Protein AF-A0A9E4UNU3-F1 (afdb_monomer)

Nearest PDB structures (foldseek):
  6fdp-assembly1_A  TM=9.181E-01  e=8.695E-01  Homo sapiens
  5lyn-assembly1_B  TM=9.335E-01  e=9.810E-01  Saccharomyces cerevisiae
  6fd7-assembly1_A  TM=8.498E-01  e=6.055E-01  Homo sapiens
  1pc2-assembly1_A  TM=7.665E-01  e=3.482E+00  Homo sapiens
  6yxx-assembly1_BE  TM=7.794E-01  e=6.760E+00  Trypanosoma brucei brucei

Sequence (85 aa):
MASDRIQRQIERLLDEAEDAFDQGDWDRLSDRANRVLLLDAENSDALSFLTAAERALATTARAPTSQPATPTAALVSPTSFANGR

Structure (mmCIF, N/CA/C/O backbone):
data_AF-A0A9E4UNU3-F1
#
_entry.id   AF-A0A9E4UNU3-F1
#
loop_
_atom_site.group_PDB
_atom_site.id
_atom_site.type_symbol
_atom_site.label_atom_id
_atom_site.label_alt_id
_atom_site.label_comp_id
_atom_site.label_asym_id
_atom_site.label_entity_id
_atom_site.label_seq_id
_atom_site.pdbx_PDB_ins_code
_atom_site.Cartn_x
_atom_site.Cartn_y
_atom_site.Cartn_z
_atom_site.occupancy
_atom_site.B_iso_or_equiv
_atom_site.auth_seq_id
_atom_site.auth_comp_id
_atom_site.auth_asym_id
_atom_site.auth_atom_id
_atom_site.pdbx_PDB_model_num
ATOM 1 N N . MET A 1 1 ? 14.862 4.378 -22.771 1.00 59.09 1 MET A N 1
ATOM 2 C CA . MET A 1 1 ? 14.394 4.891 -21.468 1.00 59.09 1 MET A CA 1
ATOM 3 C C . MET A 1 1 ? 13.227 4.041 -20.962 1.00 59.09 1 MET A C 1
ATOM 5 O O . MET A 1 1 ? 12.082 4.467 -21.018 1.00 59.09 1 MET A O 1
ATOM 9 N N . ALA A 1 2 ? 13.482 2.786 -20.582 1.00 60.50 2 ALA A N 1
ATOM 10 C CA . ALA A 1 2 ? 12.438 1.898 -20.050 1.00 60.50 2 ALA A CA 1
ATOM 11 C C . ALA A 1 2 ? 12.275 2.077 -18.530 1.00 60.50 2 ALA A C 1
ATOM 13 O O . ALA A 1 2 ? 11.151 2.037 -18.036 1.00 60.50 2 ALA A O 1
ATOM 14 N N . SER A 1 3 ? 13.373 2.378 -17.826 1.00 76.38 3 SER A N 1
ATOM 15 C CA . SER A 1 3 ? 13.392 2.616 -16.380 1.00 76.38 3 SER A CA 1
ATOM 16 C C . SER A 1 3 ? 12.506 3.790 -15.963 1.00 76.38 3 SER A C 1
ATOM 18 O O . SER A 1 3 ? 11.687 3.606 -15.079 1.00 76.38 3 SER A O 1
ATOM 20 N N . ASP A 1 4 ? 12.525 4.928 -16.668 1.00 85.62 4 ASP A N 1
ATOM 21 C CA . ASP A 1 4 ? 11.663 6.082 -16.332 1.00 85.62 4 ASP A CA 1
ATOM 22 C C . ASP A 1 4 ? 10.164 5.759 -16.409 1.00 85.62 4 ASP A C 1
ATOM 24 O O . ASP A 1 4 ? 9.340 6.344 -15.710 1.00 85.62 4 ASP A O 1
ATOM 28 N N . ARG A 1 5 ? 9.775 4.834 -17.295 1.00 87.69 5 ARG A N 1
ATOM 29 C CA . ARG A 1 5 ? 8.376 4.416 -17.413 1.00 87.69 5 ARG A CA 1
ATOM 30 C C . ARG A 1 5 ? 7.966 3.527 -16.243 1.00 87.69 5 ARG A C 1
ATOM 32 O O . ARG A 1 5 ? 6.843 3.668 -15.775 1.00 87.69 5 ARG A O 1
ATOM 39 N N . ILE A 1 6 ? 8.864 2.648 -15.802 1.00 89.00 6 ILE A N 1
ATOM 40 C CA . ILE A 1 6 ? 8.658 1.794 -14.628 1.00 89.00 6 ILE A CA 1
ATOM 41 C C . ILE A 1 6 ? 8.646 2.657 -13.361 1.00 89.00 6 ILE A C 1
ATOM 43 O O . ILE A 1 6 ? 7.709 2.547 -12.582 1.00 89.00 6 ILE A O 1
ATOM 47 N N . GLN A 1 7 ? 9.593 3.590 -13.224 1.00 89.50 7 GLN A N 1
ATOM 48 C CA . GLN A 1 7 ? 9.683 4.530 -12.104 1.00 89.50 7 GLN A CA 1
ATOM 49 C C . GLN A 1 7 ? 8.381 5.321 -11.929 1.00 89.50 7 GLN A C 1
ATOM 51 O O . GLN A 1 7 ? 7.775 5.280 -10.867 1.00 89.50 7 GLN A O 1
ATOM 56 N N . ARG A 1 8 ? 7.870 5.942 -13.003 1.00 92.19 8 ARG A N 1
ATOM 57 C CA . ARG A 1 8 ? 6.590 6.676 -12.959 1.00 92.19 8 ARG A CA 1
ATOM 58 C C . ARG A 1 8 ? 5.390 5.795 -12.623 1.00 92.19 8 ARG A C 1
ATOM 60 O O . ARG A 1 8 ? 4.376 6.286 -12.137 1.00 92.19 8 ARG A O 1
ATOM 67 N N . GLN A 1 9 ? 5.458 4.509 -12.957 1.00 92.62 9 GLN A N 1
ATOM 68 C CA . GLN A 1 9 ? 4.403 3.568 -12.605 1.00 92.62 9 GLN A CA 1
ATOM 69 C C . GLN A 1 9 ? 4.478 3.177 -11.128 1.00 92.62 9 GLN A C 1
ATOM 71 O O . GLN A 1 9 ? 3.429 3.039 -10.508 1.00 92.62 9 GLN A O 1
ATOM 76 N N . ILE A 1 10 ? 5.685 3.046 -10.572 1.00 93.81 10 ILE A N 1
ATOM 77 C CA . ILE A 1 10 ? 5.903 2.848 -9.137 1.00 93.81 10 ILE A CA 1
ATOM 78 C C . ILE A 1 10 ? 5.413 4.070 -8.359 1.00 93.81 10 ILE A C 1
ATOM 80 O O . ILE A 1 10 ? 4.597 3.899 -7.467 1.00 93.81 10 ILE A O 1
ATOM 84 N N . GLU A 1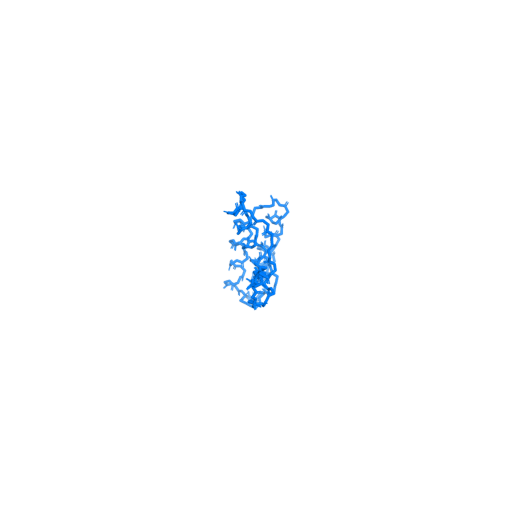 11 ? 5.820 5.283 -8.747 1.00 93.19 11 GLU A N 1
ATOM 85 C CA . GLU A 1 11 ? 5.377 6.536 -8.113 1.00 93.19 11 GLU A CA 1
ATOM 86 C C . GLU A 1 11 ? 3.846 6.621 -8.058 1.00 93.19 11 GLU A C 1
ATOM 88 O O . GLU A 1 11 ? 3.278 6.748 -6.983 1.00 93.19 11 GLU A O 1
ATOM 93 N N . ARG A 1 12 ? 3.158 6.393 -9.186 1.00 94.12 12 ARG A N 1
ATOM 94 C CA . ARG A 1 12 ? 1.686 6.372 -9.206 1.00 94.12 12 ARG A CA 1
ATOM 95 C C . ARG A 1 12 ? 1.089 5.314 -8.271 1.00 94.12 12 ARG A C 1
ATOM 97 O O . ARG A 1 12 ? 0.047 5.546 -7.670 1.00 94.12 12 ARG A O 1
ATOM 104 N N . LEU A 1 13 ? 1.684 4.123 -8.205 1.00 94.00 13 LEU A N 1
ATOM 105 C CA . LEU A 1 13 ? 1.192 3.063 -7.324 1.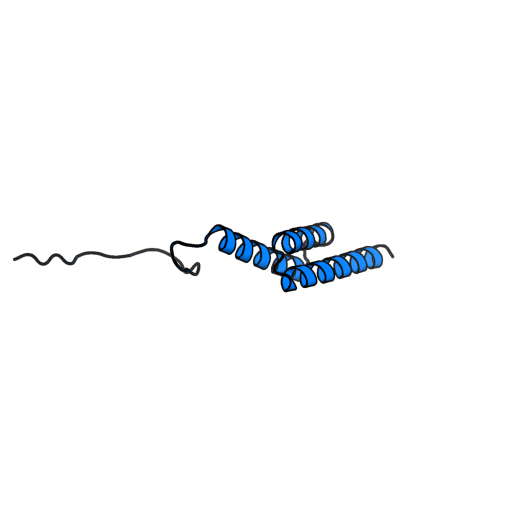00 94.00 13 LEU A CA 1
ATOM 106 C C . LEU A 1 13 ? 1.422 3.394 -5.845 1.00 94.00 13 LEU A C 1
ATOM 108 O O . LEU A 1 13 ? 0.607 2.979 -5.025 1.00 94.00 13 LEU A O 1
ATOM 112 N N . LEU A 1 14 ? 2.498 4.115 -5.521 1.00 93.25 14 LEU A N 1
ATOM 113 C CA . LEU A 1 14 ? 2.780 4.612 -4.176 1.00 93.25 14 LEU A CA 1
ATOM 114 C C . LEU A 1 14 ? 1.810 5.733 -3.784 1.00 93.25 14 LEU A C 1
ATOM 116 O O . LEU A 1 14 ? 1.264 5.666 -2.690 1.00 93.25 14 LEU A O 1
ATOM 120 N N . ASP A 1 15 ? 1.498 6.664 -4.690 1.00 94.81 15 ASP A N 1
ATOM 121 C CA . ASP A 1 15 ? 0.469 7.690 -4.455 1.00 94.81 15 ASP A CA 1
ATOM 122 C C . ASP A 1 15 ? -0.901 7.036 -4.167 1.00 94.81 15 ASP A C 1
ATOM 124 O O . ASP A 1 15 ? -1.576 7.353 -3.191 1.00 94.81 15 ASP A O 1
ATOM 128 N N . GLU A 1 16 ? -1.299 6.045 -4.977 1.00 94.19 16 GLU A N 1
ATOM 129 C CA . GLU A 1 16 ? -2.550 5.295 -4.770 1.00 94.19 16 GLU A CA 1
ATOM 130 C C . GLU A 1 16 ? -2.541 4.463 -3.471 1.00 94.19 16 GLU A C 1
ATOM 132 O O . GLU A 1 16 ? -3.602 4.183 -2.905 1.00 94.19 16 GLU A O 1
ATOM 137 N N . ALA A 1 17 ? -1.363 4.025 -3.018 1.00 93.81 17 ALA A N 1
ATOM 138 C CA . ALA A 1 17 ? -1.193 3.338 -1.744 1.00 93.81 17 ALA A CA 1
ATOM 139 C C . ALA A 1 17 ? -1.382 4.320 -0.578 1.00 93.81 17 ALA A C 1
ATOM 141 O O . ALA A 1 17 ? -2.141 4.024 0.341 1.00 93.81 17 ALA A O 1
ATOM 142 N N . GLU A 1 18 ? -0.772 5.501 -0.637 1.00 93.62 18 GLU A N 1
ATOM 143 C CA . GLU A 1 18 ? -0.932 6.550 0.374 1.00 93.62 18 GLU A CA 1
ATOM 144 C C . GLU A 1 18 ? -2.397 7.001 0.498 1.00 93.62 18 GLU A C 1
ATOM 146 O O . GLU A 1 18 ? -2.954 6.993 1.595 1.00 93.62 18 GLU A O 1
ATOM 151 N N . ASP A 1 19 ? -3.083 7.225 -0.626 1.00 94.88 19 ASP A N 1
ATOM 152 C CA . ASP A 1 19 ? -4.519 7.536 -0.639 1.00 94.88 19 ASP A CA 1
ATOM 153 C C . ASP A 1 19 ? -5.370 6.445 0.041 1.00 94.88 19 ASP A C 1
ATOM 155 O O . ASP A 1 19 ? -6.384 6.733 0.688 1.00 94.88 19 ASP A O 1
ATOM 159 N N . ALA A 1 20 ? -4.998 5.171 -0.131 1.00 93.25 20 ALA A N 1
ATOM 160 C CA . ALA A 1 20 ? -5.678 4.048 0.508 1.00 93.25 20 ALA A CA 1
ATOM 161 C C . ALA A 1 20 ? -5.379 3.983 2.013 1.00 93.25 20 ALA A C 1
ATOM 163 O O . ALA A 1 20 ? -6.279 3.677 2.797 1.00 93.25 20 ALA A O 1
ATOM 164 N N . PHE A 1 21 ? -4.147 4.302 2.419 1.00 91.44 21 PHE A N 1
ATOM 165 C CA . PHE A 1 21 ? -3.760 4.426 3.823 1.00 91.44 21 PHE A CA 1
ATOM 166 C C . PHE A 1 21 ? -4.591 5.506 4.526 1.00 91.44 21 PHE A C 1
ATOM 168 O O . PHE A 1 21 ? -5.173 5.236 5.578 1.00 91.44 21 PHE A O 1
ATOM 175 N N . ASP A 1 22 ? -4.731 6.681 3.910 1.00 92.50 22 ASP A N 1
ATOM 176 C CA . ASP A 1 22 ? -5.523 7.797 4.441 1.00 92.50 22 ASP A CA 1
ATOM 177 C C . ASP A 1 22 ? -7.015 7.459 4.564 1.00 92.50 22 ASP A C 1
ATOM 179 O O . ASP A 1 22 ? -7.691 7.878 5.507 1.00 92.50 22 ASP A O 1
ATOM 183 N N . GLN A 1 23 ? -7.536 6.653 3.639 1.00 91.38 23 GLN A N 1
ATOM 184 C CA . GLN A 1 23 ? -8.912 6.151 3.685 1.00 91.38 23 GLN A CA 1
ATOM 185 C C . GLN A 1 23 ? -9.103 4.981 4.664 1.00 91.38 23 GLN A C 1
ATOM 187 O O . GLN A 1 23 ? -10.242 4.591 4.932 1.00 91.38 23 GLN A O 1
ATOM 192 N N . GLY A 1 24 ? -8.019 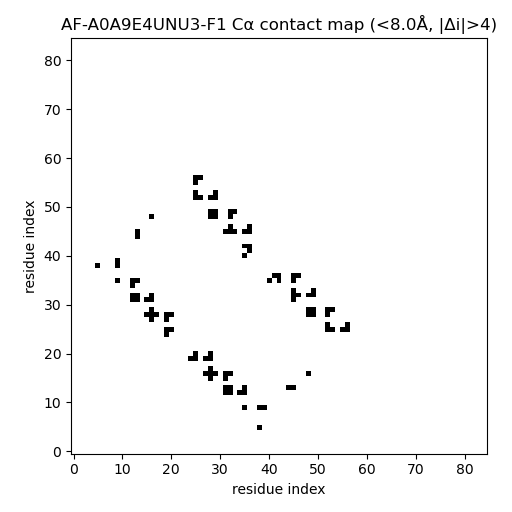4.410 5.200 1.00 90.25 24 GLY A N 1
ATOM 193 C CA . GLY A 1 24 ? -8.054 3.193 6.012 1.00 90.25 24 GLY A CA 1
ATOM 194 C C . GLY A 1 24 ? -8.449 1.941 5.219 1.00 90.25 24 GLY A C 1
ATOM 195 O O . GLY A 1 24 ? -8.930 0.970 5.805 1.00 90.25 24 GLY A O 1
ATOM 196 N N . ASP A 1 25 ? -8.277 1.959 3.896 1.00 93.62 25 ASP A N 1
ATOM 197 C CA . ASP A 1 25 ? -8.569 0.841 2.997 1.00 93.62 25 ASP A CA 1
ATOM 198 C C . ASP A 1 25 ? -7.342 -0.082 2.901 1.00 93.62 25 ASP A C 1
ATOM 200 O O . ASP A 1 25 ? -6.555 -0.061 1.950 1.00 93.62 25 ASP A O 1
ATOM 204 N N . TRP A 1 26 ? -7.148 -0.877 3.956 1.00 91.81 26 TRP A N 1
ATOM 205 C CA . TRP A 1 26 ? -5.976 -1.741 4.127 1.00 91.81 26 TRP A CA 1
ATOM 206 C C . TRP A 1 26 ? -5.870 -2.842 3.062 1.00 91.81 26 TRP A C 1
ATOM 208 O O . TRP A 1 26 ? -4.762 -3.220 2.679 1.00 91.81 26 TRP A O 1
ATOM 218 N N . ASP A 1 27 ? -7.001 -3.323 2.540 1.00 92.06 27 ASP A N 1
ATOM 219 C CA . ASP A 1 27 ? -7.033 -4.276 1.428 1.00 92.06 27 ASP A CA 1
ATOM 220 C C . ASP A 1 27 ? -6.428 -3.647 0.167 1.00 92.06 27 ASP A C 1
ATOM 222 O O . ASP A 1 27 ? -5.513 -4.218 -0.435 1.00 92.06 27 ASP A O 1
ATOM 226 N N . ARG A 1 28 ? -6.860 -2.428 -0.195 1.00 93.31 28 ARG A N 1
ATOM 227 C CA . ARG A 1 28 ? -6.277 -1.698 -1.332 1.00 93.31 28 ARG A CA 1
ATOM 228 C C . ARG A 1 28 ? -4.811 -1.350 -1.117 1.00 93.31 28 ARG A C 1
ATOM 230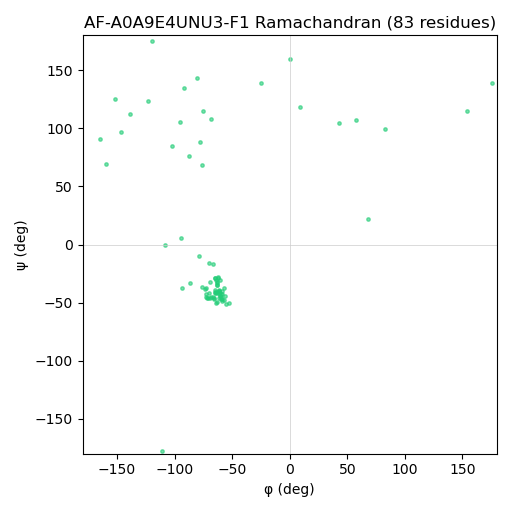 O O . ARG A 1 28 ? -4.031 -1.494 -2.060 1.00 93.31 28 ARG A O 1
ATOM 237 N N . LEU A 1 29 ? -4.435 -0.935 0.094 1.00 94.19 29 LEU A N 1
ATOM 238 C CA . LEU A 1 29 ? -3.046 -0.628 0.439 1.00 94.19 29 LEU A CA 1
ATOM 239 C C . LEU A 1 29 ? -2.133 -1.834 0.184 1.00 94.19 29 LEU A C 1
ATOM 241 O O . LEU A 1 29 ? -1.096 -1.704 -0.469 1.00 94.19 29 LEU A O 1
ATOM 245 N N . SER A 1 30 ? -2.547 -3.019 0.645 1.00 93.31 30 SER A N 1
ATOM 246 C CA . SER A 1 30 ? -1.780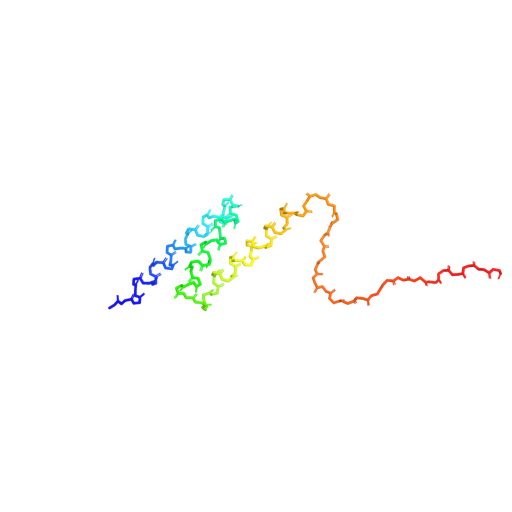 -4.255 0.461 1.00 93.31 30 SER A CA 1
ATOM 247 C C . SER A 1 30 ? -1.658 -4.662 -1.012 1.00 93.31 30 SER A C 1
ATOM 249 O O . SER A 1 30 ? -0.560 -5.005 -1.454 1.00 93.31 30 SER A O 1
ATOM 251 N N . ASP A 1 31 ? -2.734 -4.552 -1.805 1.00 94.88 31 ASP A N 1
ATOM 252 C CA . ASP A 1 31 ? -2.695 -4.834 -3.249 1.00 94.88 31 ASP A CA 1
ATOM 253 C C . ASP A 1 31 ? -1.723 -3.892 -3.972 1.00 94.88 31 ASP A C 1
ATOM 255 O O . ASP A 1 31 ? -0.944 -4.328 -4.825 1.00 94.88 31 ASP A O 1
ATOM 259 N N . ARG A 1 32 ? -1.721 -2.599 -3.618 1.00 94.12 32 ARG A N 1
ATOM 260 C CA . ARG A 1 32 ? -0.869 -1.607 -4.292 1.00 94.12 32 ARG A CA 1
ATOM 261 C C . ARG A 1 32 ? 0.592 -1.763 -3.918 1.00 94.12 32 ARG A C 1
ATOM 263 O O . ARG A 1 32 ? 1.424 -1.794 -4.824 1.00 94.12 32 ARG A O 1
ATOM 270 N N . ALA A 1 33 ? 0.889 -1.991 -2.643 1.00 94.06 33 ALA A N 1
ATOM 271 C CA . ALA A 1 33 ? 2.233 -2.334 -2.193 1.00 94.06 33 ALA A CA 1
ATOM 272 C C . ALA A 1 33 ? 2.777 -3.579 -2.919 1.00 94.06 33 ALA A C 1
ATOM 274 O O . ALA A 1 33 ? 3.895 -3.565 -3.429 1.00 94.06 33 ALA A O 1
ATOM 275 N N . ASN A 1 34 ? 1.968 -4.632 -3.065 1.00 94.06 34 ASN A N 1
ATOM 276 C CA . ASN A 1 34 ? 2.393 -5.861 -3.738 1.00 94.06 34 ASN A CA 1
ATOM 277 C C . ASN A 1 34 ? 2.698 -5.628 -5.233 1.00 94.06 34 ASN A C 1
ATOM 279 O O . ASN A 1 34 ? 3.697 -6.115 -5.762 1.00 94.06 34 ASN A O 1
ATOM 283 N N . ARG A 1 35 ? 1.891 -4.801 -5.914 1.00 94.31 35 ARG A N 1
ATOM 284 C CA . ARG A 1 35 ? 2.148 -4.380 -7.305 1.00 94.31 35 ARG A CA 1
ATOM 285 C C . ARG A 1 35 ? 3.433 -3.569 -7.462 1.00 94.31 35 ARG A C 1
ATOM 287 O O . ARG A 1 35 ? 4.081 -3.702 -8.497 1.00 94.31 35 ARG A O 1
ATOM 294 N N . VAL A 1 36 ? 3.798 -2.748 -6.475 1.00 93.75 36 VAL A N 1
ATOM 295 C CA . VAL A 1 36 ? 5.095 -2.056 -6.471 1.00 93.75 36 VAL A CA 1
ATOM 296 C C . VAL A 1 36 ? 6.227 -3.070 -6.338 1.00 93.75 36 VAL A C 1
ATOM 298 O O . VAL A 1 36 ? 7.137 -3.035 -7.155 1.00 93.75 36 VAL A O 1
ATOM 301 N N . LEU A 1 37 ? 6.126 -4.035 -5.417 1.00 92.62 37 LEU A N 1
ATOM 302 C CA . LEU A 1 37 ? 7.145 -5.080 -5.223 1.00 92.62 37 LEU A CA 1
ATOM 303 C C . LEU A 1 37 ? 7.339 -5.992 -6.445 1.00 92.62 37 LEU A C 1
ATOM 305 O O . LEU A 1 37 ? 8.435 -6.490 -6.687 1.00 92.62 37 LEU A O 1
ATOM 309 N N . LEU A 1 38 ? 6.291 -6.185 -7.250 1.00 92.56 38 LEU A N 1
ATOM 310 C CA . LEU A 1 38 ? 6.367 -6.870 -8.547 1.00 92.56 38 LEU A CA 1
ATOM 311 C C . LEU A 1 38 ? 7.231 -6.120 -9.576 1.00 92.56 38 LEU A C 1
ATOM 313 O O . LEU A 1 38 ? 7.783 -6.751 -10.478 1.00 92.56 38 LEU A O 1
ATOM 317 N N . LEU A 1 39 ? 7.315 -4.791 -9.473 1.00 90.00 39 LEU A N 1
ATOM 318 C CA . LEU A 1 39 ? 8.140 -3.941 -10.338 1.00 90.00 39 LEU A CA 1
ATOM 319 C C . LEU A 1 39 ? 9.524 -3.676 -9.729 1.00 90.00 39 LEU A C 1
ATOM 321 O O . LEU A 1 39 ? 10.507 -3.629 -10.466 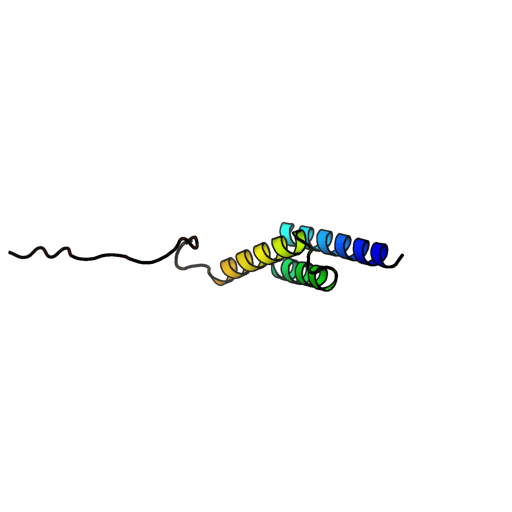1.00 90.00 39 LEU A O 1
ATOM 325 N N . ASP A 1 40 ? 9.584 -3.517 -8.408 1.00 89.94 40 ASP A N 1
ATOM 326 C CA . ASP A 1 40 ? 10.774 -3.234 -7.611 1.00 89.94 40 ASP A CA 1
ATOM 327 C C . ASP A 1 40 ? 10.662 -3.903 -6.231 1.00 89.94 40 ASP A C 1
ATOM 329 O O . ASP A 1 40 ? 10.055 -3.374 -5.298 1.00 89.94 40 ASP A O 1
ATOM 333 N N . ALA A 1 41 ? 11.263 -5.085 -6.103 1.00 89.25 41 ALA A N 1
ATOM 334 C CA . ALA A 1 41 ? 11.218 -5.881 -4.880 1.00 89.25 41 ALA A CA 1
ATOM 335 C C . ALA A 1 41 ? 12.034 -5.280 -3.718 1.00 89.25 41 ALA A C 1
ATOM 337 O O . ALA A 1 41 ? 11.851 -5.700 -2.576 1.00 89.25 41 A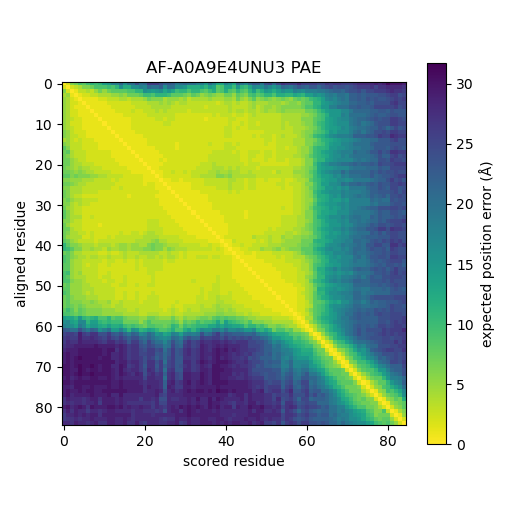LA A O 1
ATOM 338 N N . GLU A 1 42 ? 12.926 -4.323 -3.991 1.00 90.62 42 GLU A N 1
ATOM 339 C CA . GLU A 1 42 ? 13.756 -3.656 -2.979 1.00 90.62 42 GLU A CA 1
ATOM 340 C C . GLU A 1 42 ? 13.124 -2.342 -2.487 1.00 90.62 42 GLU A C 1
ATOM 342 O O . GLU A 1 42 ? 13.719 -1.625 -1.680 1.00 90.62 42 GLU A O 1
ATOM 347 N N . ASN A 1 43 ? 11.898 -2.038 -2.926 1.00 91.06 43 ASN A N 1
ATOM 348 C CA . ASN A 1 43 ? 11.206 -0.812 -2.567 1.00 91.06 43 ASN A CA 1
ATOM 349 C C . ASN A 1 43 ? 10.820 -0.782 -1.075 1.00 91.06 43 ASN A C 1
ATOM 351 O O . ASN A 1 43 ? 9.897 -1.468 -0.623 1.00 91.06 43 ASN A O 1
ATOM 355 N N . SER A 1 44 ? 11.520 0.051 -0.303 1.00 92.19 44 SER A N 1
ATOM 356 C CA . SER A 1 44 ? 11.324 0.194 1.144 1.00 92.19 44 SER A CA 1
ATOM 357 C C . SER A 1 44 ? 9.941 0.716 1.527 1.00 92.19 44 SER A C 1
ATOM 359 O O . SER A 1 44 ? 9.402 0.324 2.568 1.00 92.19 44 SER A O 1
ATOM 361 N N . ASP A 1 45 ? 9.358 1.581 0.699 1.00 90.38 45 ASP A N 1
ATOM 362 C CA . ASP A 1 45 ? 8.067 2.210 0.976 1.00 90.38 45 ASP A CA 1
ATOM 363 C C . ASP A 1 45 ? 6.948 1.176 0.839 1.00 90.38 45 ASP A C 1
ATOM 365 O O . ASP A 1 45 ? 6.139 0.999 1.751 1.00 90.38 45 ASP A O 1
ATOM 369 N N . ALA A 1 46 ? 6.975 0.383 -0.236 1.00 92.31 46 ALA A N 1
ATOM 370 C CA . ALA A 1 46 ? 6.037 -0.714 -0.448 1.00 92.31 46 ALA A CA 1
ATOM 371 C C . ALA A 1 46 ? 6.100 -1.773 0.667 1.00 92.31 46 ALA A C 1
ATOM 373 O O . ALA A 1 46 ? 5.059 -2.208 1.162 1.00 92.31 46 ALA A O 1
ATOM 374 N N . LEU A 1 47 ? 7.300 -2.154 1.123 1.00 93.94 47 LEU A N 1
ATOM 375 C CA . LEU A 1 47 ? 7.460 -3.077 2.259 1.00 93.94 47 LEU A CA 1
ATOM 376 C C . LEU A 1 47 ? 6.858 -2.508 3.555 1.00 93.94 47 LEU A C 1
ATOM 378 O O . LEU A 1 47 ? 6.222 -3.233 4.331 1.00 93.94 47 LEU A O 1
ATOM 382 N N . SER A 1 48 ? 7.034 -1.205 3.781 1.00 93.31 48 SER A N 1
ATOM 383 C CA . SER A 1 48 ? 6.494 -0.509 4.952 1.00 93.31 48 SER A CA 1
ATOM 384 C C . SER A 1 48 ? 4.965 -0.464 4.919 1.00 93.31 48 SER A C 1
ATOM 386 O O . SER A 1 48 ? 4.318 -0.802 5.915 1.00 93.31 48 SER A O 1
ATOM 388 N N . PHE A 1 49 ? 4.378 -0.136 3.765 1.00 91.62 49 PHE A N 1
ATOM 389 C CA . PHE A 1 49 ? 2.928 -0.126 3.568 1.00 91.62 49 PHE A CA 1
ATOM 390 C C . PHE A 1 49 ? 2.303 -1.512 3.707 1.00 91.62 49 PHE A C 1
ATOM 392 O O . PHE A 1 49 ? 1.269 -1.647 4.363 1.00 91.62 49 PHE A O 1
ATOM 399 N N . LEU A 1 50 ? 2.943 -2.553 3.168 1.00 92.88 50 LEU A N 1
ATOM 400 C CA . LEU A 1 50 ? 2.464 -3.928 3.306 1.00 92.88 50 LEU A CA 1
ATOM 401 C C . LEU A 1 50 ? 2.428 -4.355 4.780 1.00 92.88 50 LEU A C 1
ATOM 403 O O . LEU A 1 50 ? 1.413 -4.855 5.257 1.00 92.88 50 LEU A O 1
ATOM 407 N N . THR A 1 51 ? 3.494 -4.063 5.530 1.00 91.94 51 THR A N 1
ATOM 408 C CA . THR A 1 51 ? 3.563 -4.357 6.970 1.00 91.94 51 THR A CA 1
ATOM 409 C C . THR A 1 51 ? 2.478 -3.610 7.756 1.00 91.94 51 THR A C 1
ATOM 411 O O . THR A 1 51 ? 1.896 -4.153 8.700 1.00 91.94 51 THR A O 1
ATOM 414 N N . ALA A 1 52 ? 2.191 -2.357 7.387 1.00 90.38 52 ALA A N 1
ATOM 415 C CA . ALA A 1 52 ? 1.123 -1.573 8.001 1.00 90.38 52 ALA A CA 1
ATOM 416 C C . ALA A 1 52 ? -0.263 -2.169 7.702 1.00 90.38 52 ALA A C 1
ATOM 418 O O . ALA A 1 52 ? -1.046 -2.377 8.632 1.00 90.38 52 ALA A O 1
ATOM 419 N N . ALA A 1 53 ? -0.530 -2.513 6.437 1.00 92.12 53 ALA A N 1
ATOM 420 C CA . ALA A 1 53 ? -1.770 -3.151 6.006 1.00 92.12 53 ALA A CA 1
ATOM 421 C C . ALA A 1 53 ? -2.004 -4.484 6.726 1.00 92.12 53 ALA A C 1
ATOM 423 O O . ALA A 1 53 ? -3.070 -4.694 7.300 1.00 92.12 53 ALA A O 1
ATOM 424 N N . GLU A 1 54 ? -0.996 -5.358 6.780 1.00 90.12 54 GLU A N 1
ATOM 425 C CA . GLU A 1 54 ? -1.078 -6.647 7.473 1.00 90.12 54 GLU A CA 1
ATOM 426 C C . GLU A 1 54 ? -1.402 -6.478 8.960 1.00 90.12 54 GLU A C 1
ATOM 428 O O . GLU A 1 54 ? -2.248 -7.190 9.504 1.00 90.12 54 GLU A O 1
ATOM 433 N N . ARG A 1 55 ? -0.777 -5.504 9.631 1.00 88.44 55 ARG A N 1
ATOM 434 C CA . ARG A 1 55 ? -1.056 -5.202 11.043 1.00 88.44 55 ARG A CA 1
ATOM 435 C C . ARG A 1 55 ? -2.471 -4.690 11.263 1.00 88.44 55 ARG A C 1
A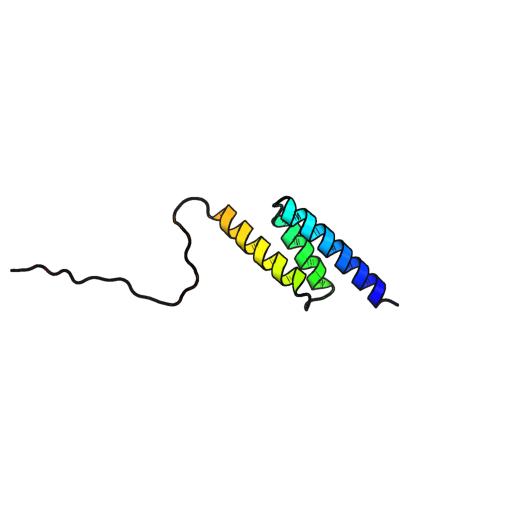TOM 437 O O . ARG A 1 55 ? -3.111 -5.074 12.248 1.00 88.44 55 ARG A O 1
ATOM 444 N N . ALA A 1 56 ? -2.956 -3.833 10.376 1.00 87.62 56 ALA A N 1
ATOM 445 C CA . ALA A 1 56 ? -4.302 -3.296 10.463 1.00 87.62 56 ALA A CA 1
ATOM 446 C C . ALA A 1 56 ? -5.357 -4.376 10.190 1.00 87.62 56 ALA A C 1
ATOM 448 O O . ALA A 1 56 ? -6.277 -4.543 10.991 1.00 87.62 56 ALA A O 1
ATOM 449 N N . LEU A 1 57 ? -5.175 -5.187 9.146 1.00 86.62 57 LEU A N 1
ATOM 450 C CA . LEU A 1 57 ? -6.038 -6.329 8.830 1.00 86.62 57 LEU A CA 1
ATOM 451 C C . LEU A 1 57 ? -6.038 -7.368 9.960 1.00 86.62 57 LEU A C 1
ATOM 453 O O . LEU A 1 57 ? -7.102 -7.835 10.370 1.00 86.62 57 LEU A O 1
ATOM 457 N N . ALA A 1 58 ? -4.872 -7.671 10.540 1.00 84.00 58 ALA A N 1
ATOM 458 C CA . ALA A 1 58 ? -4.763 -8.556 11.700 1.00 84.00 58 ALA A CA 1
ATOM 459 C C . ALA A 1 58 ? -5.472 -7.993 12.942 1.00 84.00 58 ALA A C 1
ATOM 461 O O . ALA A 1 58 ? -5.998 -8.757 13.749 1.00 84.00 58 ALA A O 1
ATOM 462 N N . THR A 1 59 ? -5.509 -6.668 13.103 1.00 77.44 59 THR A N 1
ATOM 463 C CA . THR A 1 59 ? -6.236 -6.004 14.196 1.00 77.44 59 THR A CA 1
ATOM 464 C C . THR A 1 59 ? -7.746 -6.059 13.968 1.00 77.44 59 THR A C 1
ATOM 466 O O . THR A 1 59 ? -8.485 -6.422 14.883 1.00 77.44 59 THR A O 1
ATOM 469 N N . THR A 1 60 ? -8.206 -5.776 12.746 1.00 68.69 60 THR A N 1
ATOM 470 C CA . THR A 1 60 ? -9.623 -5.845 12.354 1.00 68.69 60 THR A CA 1
ATOM 471 C C . THR A 1 60 ? -10.179 -7.260 12.497 1.00 68.69 60 THR A C 1
ATOM 473 O O . THR A 1 60 ? -11.274 -7.438 13.025 1.00 68.69 60 THR A O 1
ATOM 476 N N . ALA A 1 61 ? -9.402 -8.282 12.130 1.00 63.44 61 ALA A N 1
ATOM 477 C CA . ALA A 1 61 ? -9.777 -9.681 12.333 1.00 63.44 61 ALA A CA 1
ATOM 478 C C . ALA A 1 61 ? -9.837 -10.094 13.819 1.00 63.44 61 ALA A C 1
ATOM 480 O O . ALA A 1 61 ? -10.405 -11.138 14.142 1.00 63.44 61 ALA A O 1
ATOM 481 N N . ARG A 1 62 ? -9.245 -9.309 14.733 1.00 54.31 62 ARG A N 1
ATOM 482 C CA . ARG A 1 62 ? -9.007 -9.705 16.131 1.00 54.31 62 ARG A CA 1
ATOM 483 C C . ARG A 1 62 ? -9.885 -9.000 17.176 1.00 54.31 62 ARG A C 1
ATOM 485 O O . ARG A 1 62 ? -9.770 -9.314 18.361 1.00 54.31 62 ARG A O 1
ATOM 492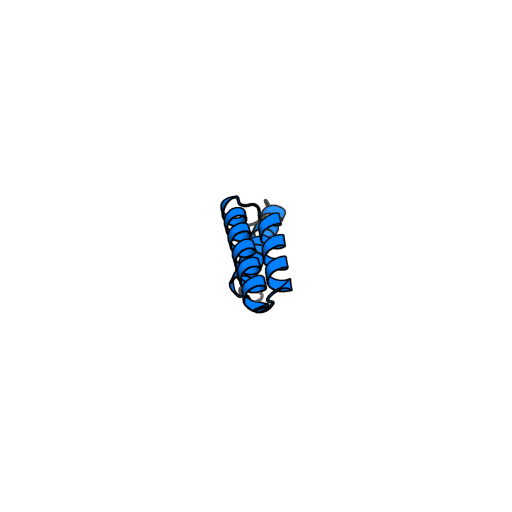 N N . ALA A 1 63 ? -10.793 -8.095 16.815 1.00 50.66 63 ALA A N 1
ATOM 493 C CA . ALA A 1 63 ? -11.602 -7.397 17.824 1.00 50.66 63 ALA A CA 1
ATOM 494 C C . ALA A 1 63 ? -12.958 -8.089 18.142 1.00 50.66 63 ALA A C 1
ATOM 496 O O . ALA A 1 63 ? -13.699 -8.377 17.205 1.00 50.66 63 ALA A O 1
ATOM 497 N N . PRO A 1 64 ? -13.378 -8.255 19.425 1.00 53.78 64 PRO A N 1
ATOM 498 C CA . PRO A 1 64 ? -12.617 -8.173 20.671 1.00 53.78 64 PRO A CA 1
ATOM 499 C C . PRO A 1 64 ? -12.713 -9.461 21.516 1.00 53.78 64 PRO A C 1
ATOM 501 O O . PRO A 1 64 ? -13.772 -9.847 21.995 1.00 53.78 64 PRO A O 1
ATOM 504 N N . THR A 1 65 ? -11.571 -10.061 21.837 1.00 45.38 65 THR A N 1
ATOM 505 C CA . THR A 1 65 ? -11.234 -10.393 23.232 1.00 45.38 65 THR A CA 1
ATOM 506 C C . THR A 1 65 ? -9.711 -10.379 23.356 1.00 45.38 65 THR A C 1
ATOM 508 O O . THR A 1 65 ? -9.007 -11.069 22.626 1.00 45.38 65 THR A O 1
ATOM 511 N N . SER A 1 66 ? -9.224 -9.580 24.306 1.00 45.75 66 SER A N 1
ATOM 512 C CA . SER A 1 66 ? -7.844 -9.563 24.817 1.00 45.75 66 SER A CA 1
ATOM 513 C C . SER A 1 66 ? -6.798 -8.767 24.014 1.00 45.75 66 SER A C 1
ATOM 515 O O . SER A 1 66 ? -6.232 -9.228 23.029 1.00 45.75 66 SER A O 1
ATOM 517 N N . GLN A 1 67 ? -6.575 -7.558 24.544 1.00 49.97 67 GLN A N 1
ATOM 518 C CA . GLN A 1 67 ? -5.399 -6.668 24.597 1.00 49.97 67 GLN A CA 1
ATOM 519 C C . GLN A 1 67 ? -4.041 -7.049 23.941 1.00 49.97 67 GLN A C 1
ATOM 521 O O . GLN A 1 67 ? -3.730 -8.218 23.712 1.00 49.97 67 GLN A O 1
ATOM 526 N N . PRO A 1 68 ? -3.190 -6.027 23.681 1.00 64.00 68 PRO A N 1
ATOM 527 C CA . PRO A 1 68 ? -2.004 -6.108 22.838 1.00 64.00 68 PRO A CA 1
ATOM 528 C C . PRO A 1 68 ? -0.819 -6.730 23.580 1.00 64.00 68 PRO A C 1
ATOM 530 O O . PRO A 1 68 ? -0.587 -6.440 24.750 1.00 64.00 68 PRO A O 1
ATOM 533 N N . ALA A 1 69 ? -0.012 -7.519 22.873 1.00 44.81 69 ALA A N 1
ATOM 534 C CA . ALA A 1 69 ? 1.321 -7.871 23.338 1.00 44.81 69 ALA A CA 1
ATOM 535 C C . ALA A 1 69 ? 2.294 -7.821 22.160 1.00 44.81 69 ALA A C 1
ATOM 537 O O . ALA A 1 69 ? 2.207 -8.586 21.201 1.00 44.81 69 ALA A O 1
ATOM 538 N N . THR A 1 70 ? 3.184 -6.842 22.253 1.00 48.06 70 THR A N 1
ATOM 539 C CA . THR A 1 70 ? 4.554 -6.847 21.746 1.00 48.06 70 THR A CA 1
ATOM 540 C C . THR A 1 70 ? 5.146 -8.260 21.607 1.00 48.06 70 THR A C 1
ATOM 542 O O . THR A 1 70 ? 4.999 -9.070 22.523 1.00 48.06 70 THR A O 1
ATOM 545 N N . PRO A 1 71 ? 5.900 -8.571 20.533 1.00 52.34 71 PRO A N 1
ATOM 546 C CA . PRO A 1 71 ? 6.742 -9.758 20.504 1.00 52.34 71 PRO A CA 1
ATOM 547 C C . PRO A 1 71 ? 7.998 -9.489 21.348 1.00 52.34 71 PRO A C 1
ATOM 549 O O . PRO A 1 71 ? 9.100 -9.356 20.827 1.00 52.34 71 PRO A O 1
ATOM 552 N N . THR A 1 72 ? 7.835 -9.372 22.667 1.00 50.31 72 THR A N 1
ATOM 553 C CA . THR A 1 72 ? 8.953 -9.501 23.603 1.00 50.31 72 THR A CA 1
ATOM 554 C C . THR A 1 72 ? 8.972 -10.940 24.081 1.00 50.31 72 THR A C 1
ATOM 556 O O . THR A 1 72 ? 8.104 -11.378 24.829 1.00 50.31 72 THR A O 1
ATOM 559 N N . ALA A 1 73 ? 9.954 -11.659 23.548 1.00 50.28 73 ALA A N 1
ATOM 560 C CA . ALA A 1 73 ? 10.615 -12.835 24.091 1.00 50.28 73 ALA A CA 1
ATOM 561 C C . ALA A 1 73 ? 10.006 -13.481 25.356 1.00 50.28 73 ALA A C 1
ATOM 563 O O . ALA A 1 73 ? 10.045 -12.924 26.446 1.00 50.28 73 ALA A O 1
ATOM 564 N N . ALA A 1 74 ? 9.596 -14.737 25.167 1.00 49.34 74 ALA A N 1
ATOM 565 C CA . ALA A 1 74 ? 9.869 -15.878 26.041 1.00 49.34 74 ALA A CA 1
ATOM 566 C C . ALA A 1 74 ? 9.433 -15.826 27.524 1.00 49.34 74 ALA A C 1
ATOM 568 O O . ALA A 1 74 ? 10.086 -15.244 28.381 1.00 49.34 74 ALA A O 1
ATOM 569 N N . LEU A 1 75 ? 8.382 -16.618 27.790 1.00 56.09 75 LEU A N 1
ATOM 570 C CA . LEU A 1 75 ? 8.277 -17.640 28.845 1.00 56.09 75 LEU A CA 1
ATOM 571 C C . LEU A 1 75 ? 8.826 -17.274 30.237 1.00 56.09 75 LEU A C 1
ATOM 573 O O . LEU A 1 75 ? 10.013 -17.427 30.491 1.00 56.09 75 LEU A O 1
ATOM 577 N N . VAL A 1 76 ? 7.948 -16.976 31.198 1.00 53.69 76 VAL A N 1
ATOM 578 C CA . VAL A 1 76 ? 7.303 -17.964 32.092 1.00 53.69 76 VAL A CA 1
ATOM 579 C C . VAL A 1 76 ? 6.453 -17.223 33.133 1.00 53.69 76 VAL A C 1
ATOM 581 O O . VAL A 1 76 ? 6.850 -16.195 33.674 1.00 53.69 76 VAL A O 1
ATOM 584 N N . SER A 1 77 ? 5.267 -17.742 33.432 1.00 50.53 77 SER A N 1
ATOM 585 C CA . SER A 1 77 ? 4.446 -17.309 34.574 1.00 50.53 77 SER A CA 1
ATOM 586 C C . SER A 1 77 ? 4.231 -18.510 35.522 1.00 50.53 77 SER A C 1
ATOM 588 O O . SER A 1 77 ? 4.742 -19.593 35.241 1.00 50.53 77 SER A O 1
ATOM 590 N N . PRO A 1 78 ? 3.584 -18.340 36.688 1.00 66.31 78 PRO A N 1
ATOM 591 C CA . PRO A 1 78 ? 4.181 -18.530 38.009 1.00 66.31 78 PRO A CA 1
ATOM 592 C C . PRO A 1 78 ? 3.581 -19.774 38.698 1.00 66.31 78 PRO A C 1
ATOM 594 O O . PRO A 1 78 ? 2.740 -20.442 38.108 1.00 66.31 78 PRO A O 1
ATOM 597 N N . THR A 1 79 ? 3.980 -20.086 39.939 1.00 53.09 79 THR A N 1
ATOM 598 C CA . THR A 1 79 ? 3.118 -20.548 41.063 1.00 53.09 79 THR A CA 1
ATOM 599 C C . THR A 1 79 ? 3.932 -21.389 42.047 1.00 53.09 79 THR A C 1
ATOM 601 O O . THR A 1 79 ? 4.342 -22.500 41.733 1.00 53.09 79 THR A O 1
ATOM 604 N N . SER A 1 80 ? 4.089 -20.894 43.275 1.00 55.91 80 SER A N 1
ATOM 605 C CA . SER A 1 80 ? 4.068 -21.723 44.491 1.00 55.91 80 SER A CA 1
ATOM 606 C C . SER A 1 80 ? 3.776 -20.842 45.707 1.00 55.91 80 SER A C 1
ATOM 608 O O . SER A 1 80 ? 4.622 -20.616 46.564 1.00 55.91 80 SER A O 1
ATOM 610 N N . PHE A 1 81 ? 2.539 -20.341 45.783 1.00 57.94 81 PHE A N 1
ATOM 611 C CA . PHE A 1 81 ? 1.902 -20.107 47.078 1.00 57.94 81 PHE A CA 1
ATOM 612 C C . PHE A 1 81 ? 1.416 -21.470 47.583 1.00 57.94 81 PHE A C 1
ATOM 614 O O . PHE A 1 81 ? 0.293 -21.881 47.307 1.00 57.94 81 PHE A O 1
ATOM 621 N N . ALA A 1 82 ? 2.284 -22.187 48.294 1.00 56.56 82 ALA A N 1
ATOM 622 C CA . ALA A 1 82 ? 1.883 -23.288 49.159 1.00 56.56 82 ALA A CA 1
ATOM 623 C C . ALA A 1 82 ? 1.917 -22.766 50.598 1.00 56.56 82 ALA A C 1
ATOM 625 O O . ALA A 1 82 ? 2.914 -22.877 51.303 1.00 56.56 82 ALA A O 1
ATOM 626 N N . ASN A 1 83 ? 0.820 -22.124 50.999 1.00 47.12 83 ASN A N 1
ATOM 627 C CA . ASN A 1 83 ? 0.506 -21.910 52.403 1.00 47.12 83 ASN A CA 1
ATOM 628 C C . ASN A 1 83 ? 0.004 -23.253 52.949 1.00 47.12 83 ASN A C 1
ATOM 630 O O . ASN A 1 83 ? -1.010 -23.771 52.476 1.00 47.12 83 ASN A O 1
ATOM 634 N N . GLY A 1 84 ? 0.742 -23.852 53.881 1.00 67.44 84 GLY A N 1
ATOM 635 C CA . GLY A 1 84 ? 0.429 -25.179 54.386 1.00 67.44 84 GLY A CA 1
ATOM 636 C C . GLY A 1 84 ? 1.165 -25.525 55.673 1.00 67.44 84 GLY A C 1
ATOM 637 O O . GLY A 1 84 ? 2.192 -26.188 55.601 1.00 67.44 84 GLY A O 1
ATOM 638 N N . ARG A 1 85 ? 0.499 -25.201 56.792 1.00 53.59 85 ARG A N 1
ATOM 639 C CA . ARG A 1 85 ? 0.669 -25.715 58.169 1.00 53.59 85 ARG A CA 1
ATOM 640 C C . ARG A 1 85 ? 1.671 -24.988 59.061 1.00 53.59 85 ARG A C 1
ATOM 642 O O . ARG A 1 85 ? 2.866 -24.929 58.718 1.00 53.59 85 ARG A O 1
#

Radius of gyration: 21.03 Å; Cα contacts (8 Å, |Δi|>4): 55; chains: 1; bounding box: 27×34×80 Å

Mean predicted aligned error: 12.0 Å

Solvent-accessible surface area (backbone atoms only — not comparable to full-atom values): 5184 Å² total; per-residue (Å²): 127,66,62,66,57,52,51,56,49,41,52,54,36,49,52,57,21,51,56,20,56,79,69,65,36,38,69,59,16,32,56,30,17,50,56,33,37,75,78,40,76,82,44,64,65,33,55,50,45,31,55,49,20,52,52,50,51,55,48,67,77,51,73,87,74,83,84,90,76,77,96,69,78,80,89,85,83,89,88,83,90,77,87,77,135

Secondary structure (DSSP, 8-state):
--HHHHHHHHHHHHHHHHHHHHHT-HHHHHHHHHHHHHH-TT-HHHHHHHHHHHHHHHHHTTTTSS-------------------

pLDDT: mean 79.24, std 17.93, range [44.81, 94.88]

Foldseek 3Di:
DVVVVLVVVLVVLLVQLVVCVVVVVLVSNLVSLVVSCVSPVPDPSSVVSNVVSVVSVVVVVCPDDDDDDDPDDDDDDDDDPPPDD